Protein AF-A0A6G8S1A5-F1 (afdb_monomer_lite)

Organism: NCBI:txid2715163

Sequence (68 aa):
MRLNVMNHKKKLSMVMLMLFLCSLTVTIAFQNIVSDSISISFSVALAFGLVLVLPFIMMETIREICNP

Secondary structure (DSSP, 8-state):
-HHHHHHHHHHHHHHHHHHHHHHHHHHHH---HHHHHHHHHHHHHHHHHHHHHHHHHHHHHHHHHH--

Radius of gyration: 15.5 Å; chains: 1; bounding box: 34×17×44 Å

Structure (mmCIF, N/CA/C/O backbone):
data_AF-A0A6G8S1A5-F1
#
_entry.id   AF-A0A6G8S1A5-F1
#
loop_
_atom_site.group_PDB
_atom_site.id
_atom_site.type_symbol
_atom_site.label_atom_id
_atom_site.label_alt_id
_atom_site.label_comp_id
_atom_site.label_asym_id
_atom_site.label_entity_id
_atom_site.label_seq_id
_atom_site.pdbx_PDB_ins_code
_atom_site.Cartn_x
_atom_site.Cartn_y
_atom_site.Cartn_z
_atom_site.occupancy
_atom_site.B_iso_or_equiv
_atom_site.auth_seq_id
_atom_site.auth_comp_id
_atom_site.auth_asym_id
_atom_site.auth_atom_id
_atom_site.pdbx_PDB_model_num
ATOM 1 N N . MET A 1 1 ? -8.567 8.409 22.600 1.00 49.22 1 MET A N 1
ATOM 2 C CA . MET A 1 1 ? -7.299 7.991 21.948 1.00 49.22 1 MET A CA 1
ATOM 3 C C . MET A 1 1 ? -7.489 6.905 20.876 1.00 49.22 1 MET A C 1
ATOM 5 O O . MET A 1 1 ? -6.923 7.060 19.804 1.00 49.22 1 MET A O 1
ATOM 9 N N . ARG A 1 2 ? -8.312 5.855 21.087 1.00 53.38 2 ARG A N 1
ATOM 10 C CA . ARG A 1 2 ? -8.511 4.762 20.100 1.00 53.38 2 ARG A CA 1
ATOM 11 C C . ARG A 1 2 ? -9.186 5.158 18.771 1.00 53.38 2 ARG A C 1
ATOM 13 O O . ARG A 1 2 ? -8.771 4.656 17.733 1.00 53.38 2 ARG A O 1
ATOM 2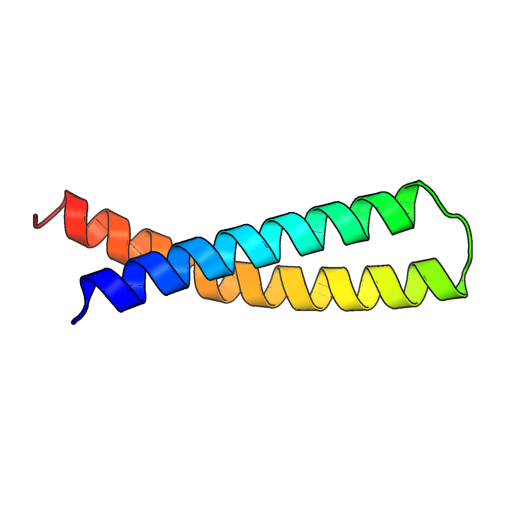0 N N . LEU A 1 3 ? -10.134 6.103 18.774 1.00 55.78 3 LEU A N 1
ATOM 21 C CA . LEU A 1 3 ? -10.806 6.564 17.542 1.00 55.78 3 LEU A CA 1
ATOM 22 C C . LEU A 1 3 ? -9.836 7.177 16.516 1.00 55.78 3 LEU A C 1
ATOM 24 O O . LEU A 1 3 ? -9.958 6.938 15.318 1.00 55.78 3 LEU A O 1
ATOM 28 N N . ASN A 1 4 ? -8.838 7.933 16.989 1.00 58.53 4 ASN A N 1
ATOM 29 C CA . ASN A 1 4 ? -7.865 8.580 16.108 1.00 58.53 4 ASN A CA 1
ATOM 30 C C . ASN A 1 4 ? -6.945 7.546 15.438 1.00 58.53 4 ASN A C 1
ATOM 32 O O . ASN A 1 4 ? -6.622 7.668 14.263 1.00 58.53 4 ASN A O 1
ATOM 36 N N . VAL A 1 5 ? -6.596 6.474 16.161 1.00 62.25 5 VAL A N 1
ATOM 37 C CA . VAL A 1 5 ? -5.817 5.347 15.623 1.00 62.25 5 VAL A CA 1
ATOM 38 C C . VAL A 1 5 ? -6.623 4.572 14.580 1.00 62.25 5 VAL A C 1
ATOM 40 O O . VAL A 1 5 ? -6.081 4.219 13.538 1.00 62.25 5 VAL A O 1
ATOM 43 N N . MET A 1 6 ? -7.918 4.347 14.810 1.00 63.44 6 MET A N 1
ATOM 44 C CA . MET A 1 6 ? -8.773 3.638 13.854 1.00 63.44 6 MET A CA 1
ATOM 45 C C . MET A 1 6 ? -8.992 4.441 12.565 1.00 63.44 6 MET A C 1
ATOM 47 O O . MET A 1 6 ? -8.861 3.891 11.472 1.00 63.44 6 MET A O 1
ATOM 51 N N . ASN A 1 7 ? -9.242 5.749 12.667 1.00 69.94 7 ASN A N 1
ATOM 52 C CA . ASN A 1 7 ? -9.310 6.623 11.493 1.00 69.94 7 ASN A CA 1
ATOM 53 C C . ASN A 1 7 ? -7.976 6.672 10.745 1.00 69.94 7 ASN A C 1
ATOM 55 O O . ASN A 1 7 ? -7.959 6.651 9.516 1.00 69.94 7 ASN A O 1
ATOM 59 N N . HIS A 1 8 ? -6.856 6.659 11.467 1.00 74.81 8 HIS A N 1
ATOM 60 C CA . HIS A 1 8 ? -5.536 6.598 10.853 1.00 74.81 8 HIS A CA 1
ATOM 61 C C . HIS A 1 8 ? -5.286 5.258 10.144 1.00 74.81 8 HIS A C 1
ATOM 63 O O . HIS A 1 8 ? -4.749 5.258 9.038 1.00 74.81 8 HIS A O 1
ATOM 69 N N . LYS A 1 9 ? -5.709 4.124 10.722 1.00 70.25 9 LYS A N 1
ATOM 70 C CA . LYS A 1 9 ? -5.642 2.795 10.087 1.00 70.25 9 LYS A CA 1
ATOM 71 C C . LYS A 1 9 ? -6.520 2.718 8.834 1.00 70.25 9 LYS A C 1
ATOM 73 O O . LYS A 1 9 ? -6.049 2.266 7.795 1.00 70.25 9 LYS A O 1
ATOM 78 N N . LYS A 1 10 ? -7.764 3.209 8.901 1.00 74.81 10 LYS A N 1
ATOM 79 C CA . LYS A 1 10 ? -8.683 3.271 7.749 1.00 74.81 10 LYS A CA 1
ATOM 80 C C . LYS A 1 10 ? -8.119 4.158 6.633 1.00 74.81 10 LYS A C 1
ATOM 82 O O . LYS A 1 10 ? -8.091 3.741 5.478 1.00 74.81 10 LYS A O 1
ATOM 87 N N . LYS A 1 11 ? -7.593 5.340 6.977 1.00 79.69 11 LYS A N 1
ATOM 88 C CA . LYS A 1 11 ? -6.938 6.251 6.024 1.00 79.69 11 LYS A CA 1
ATOM 89 C C . LYS A 1 11 ? -5.700 5.614 5.390 1.00 79.69 11 LYS A C 1
ATOM 91 O O . LYS A 1 11 ? -5.546 5.689 4.177 1.00 79.69 11 LYS A O 1
ATOM 96 N N . LEU A 1 12 ? -4.852 4.956 6.184 1.00 78.44 12 LEU A N 1
ATOM 97 C CA . LEU A 1 12 ? -3.670 4.245 5.692 1.00 78.44 12 LEU A CA 1
ATOM 98 C C . LEU A 1 12 ? -4.065 3.135 4.709 1.00 78.44 12 LEU A C 1
ATOM 100 O O . LEU A 1 12 ? -3.501 3.056 3.625 1.00 78.44 12 LEU A O 1
ATOM 104 N N . SER A 1 13 ? -5.075 2.329 5.049 1.00 76.88 13 SER A N 1
ATOM 105 C CA . SER A 1 13 ? -5.585 1.271 4.171 1.00 76.88 13 SER A CA 1
ATOM 106 C C . SER A 1 13 ? -6.109 1.821 2.841 1.00 76.88 13 SER A C 1
ATOM 108 O O . SER A 1 13 ? -5.830 1.244 1.795 1.00 76.88 13 SER A O 1
ATOM 110 N N . MET A 1 14 ? -6.831 2.946 2.862 1.00 79.00 14 MET A N 1
ATOM 111 C CA . MET A 1 14 ? -7.302 3.634 1.651 1.00 79.00 14 MET A CA 1
ATOM 112 C C . MET A 1 14 ? -6.143 4.130 0.779 1.00 79.00 14 MET A C 1
ATOM 114 O O . MET A 1 14 ? -6.158 3.941 -0.435 1.00 79.00 14 MET A O 1
ATOM 118 N N . VAL A 1 15 ? -5.113 4.722 1.390 1.00 82.00 15 VAL A N 1
ATOM 119 C CA . VAL A 1 15 ? -3.913 5.181 0.672 1.00 82.00 15 VAL A CA 1
ATOM 120 C C . VAL A 1 15 ? -3.165 4.004 0.042 1.00 82.00 15 VAL A C 1
ATOM 122 O O . VAL A 1 15 ? -2.800 4.077 -1.128 1.00 82.00 15 VAL A O 1
ATOM 125 N N . MET A 1 16 ? -2.987 2.903 0.775 1.00 76.75 16 MET A N 1
ATOM 126 C CA . MET A 1 16 ? -2.342 1.686 0.266 1.00 76.75 16 MET A CA 1
ATOM 127 C C . MET A 1 16 ? -3.104 1.092 -0.927 1.00 76.75 16 MET A C 1
ATOM 129 O O . MET A 1 16 ? -2.487 0.662 -1.897 1.00 76.75 16 MET A O 1
ATOM 133 N N . LEU A 1 17 ? -4.439 1.119 -0.889 1.00 78.31 17 LEU A N 1
ATOM 134 C CA . LEU A 1 17 ? -5.289 0.626 -1.973 1.00 78.31 17 LEU A CA 1
ATOM 135 C C . LEU A 1 17 ? -5.209 1.521 -3.220 1.00 78.31 17 LEU A C 1
ATOM 137 O O . LEU A 1 17 ? -5.080 1.011 -4.330 1.00 78.31 17 LEU A O 1
ATOM 141 N N . MET A 1 18 ? -5.191 2.846 -3.047 1.00 82.75 18 MET A N 1
ATOM 142 C CA . MET A 1 18 ? -4.971 3.788 -4.153 1.00 82.75 18 MET A CA 1
ATOM 143 C C . MET A 1 18 ? -3.588 3.612 -4.788 1.00 82.75 18 MET A C 1
ATOM 145 O O . MET A 1 18 ? -3.472 3.588 -6.010 1.00 82.75 18 MET A O 1
ATOM 149 N N . LEU A 1 19 ? -2.541 3.432 -3.975 1.00 77.50 19 LEU A N 1
ATOM 150 C CA . LEU A 1 19 ? -1.189 3.162 -4.470 1.00 77.50 19 LEU A CA 1
ATOM 151 C C . LEU A 1 19 ? -1.117 1.844 -5.251 1.00 77.50 19 LEU A C 1
ATOM 153 O O . LEU A 1 19 ? -0.461 1.789 -6.289 1.00 77.50 19 LEU A O 1
ATOM 157 N N . PHE A 1 20 ? -1.829 0.812 -4.795 1.00 77.75 20 PHE A N 1
ATOM 158 C CA . PHE A 1 20 ? -1.908 -0.470 -5.491 1.00 77.75 20 PHE A CA 1
ATOM 159 C C . PHE A 1 20 ? -2.574 -0.326 -6.867 1.00 77.75 20 PHE A C 1
ATOM 161 O O . PHE A 1 20 ? -2.026 -0.789 -7.864 1.00 77.75 20 PHE A O 1
ATOM 168 N N . LEU A 1 21 ? -3.707 0.382 -6.949 1.00 80.75 21 LEU A N 1
ATOM 169 C CA . LEU A 1 21 ? -4.400 0.644 -8.218 1.00 80.75 21 LEU A CA 1
ATOM 170 C C . LEU A 1 21 ? -3.562 1.496 -9.182 1.00 80.75 21 LEU A C 1
ATOM 172 O O . LEU A 1 21 ? -3.533 1.217 -10.382 1.00 80.75 21 LEU A O 1
ATOM 176 N N . CYS A 1 22 ? -2.844 2.501 -8.673 1.00 81.12 22 CYS A N 1
ATOM 177 C CA . CYS A 1 22 ? -1.900 3.278 -9.477 1.00 81.12 22 CYS A CA 1
ATOM 178 C C . CYS A 1 22 ? -0.783 2.395 -10.043 1.00 81.12 22 CYS A C 1
ATOM 180 O O . CYS A 1 22 ? -0.499 2.474 -11.235 1.00 81.12 22 CYS A O 1
ATOM 182 N N . SER A 1 23 ? -0.187 1.526 -9.221 1.00 76.94 23 SER A N 1
ATOM 183 C CA . SER A 1 23 ? 0.843 0.583 -9.669 1.00 76.94 23 SER A CA 1
ATOM 184 C C . SER A 1 23 ? 0.296 -0.343 -10.760 1.00 76.94 23 SER A C 1
ATOM 186 O O . SER A 1 23 ? 0.895 -0.467 -11.826 1.00 76.94 23 SER A O 1
ATOM 188 N N . LEU A 1 24 ? -0.904 -0.897 -10.563 1.00 76.88 24 LEU A N 1
ATOM 189 C CA . LEU A 1 24 ? -1.573 -1.733 -11.560 1.00 76.88 24 LEU A CA 1
ATOM 190 C C . LEU A 1 24 ? -1.767 -0.993 -12.895 1.00 76.88 24 LEU A C 1
ATOM 192 O O . LEU A 1 24 ? -1.517 -1.545 -13.963 1.00 76.88 24 LEU A O 1
ATOM 196 N N . THR A 1 25 ? -2.175 0.275 -12.826 1.00 80.44 25 THR A N 1
ATOM 197 C CA . THR A 1 25 ? -2.404 1.125 -14.002 1.00 80.44 25 THR A CA 1
ATOM 198 C C . THR A 1 25 ? -1.104 1.402 -14.752 1.00 80.44 25 THR A C 1
ATOM 200 O O . THR A 1 25 ? -1.091 1.337 -15.977 1.00 80.44 25 THR A O 1
ATOM 203 N N . VAL A 1 26 ? -0.001 1.660 -14.041 1.00 74.88 26 VAL A N 1
ATOM 204 C CA . VAL A 1 26 ? 1.325 1.863 -14.648 1.00 74.88 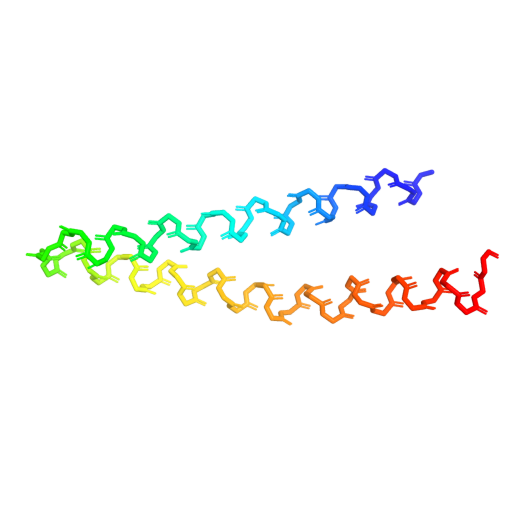26 VAL A CA 1
ATOM 205 C C . VAL A 1 26 ? 1.803 0.599 -15.362 1.00 74.88 26 VAL A C 1
ATOM 207 O O . VAL A 1 26 ? 2.265 0.703 -16.493 1.00 74.88 26 VAL A O 1
ATOM 210 N N . THR A 1 27 ? 1.624 -0.580 -14.758 1.00 73.75 27 THR A N 1
ATOM 211 C CA . THR A 1 27 ? 1.961 -1.871 -15.390 1.00 73.75 27 THR A CA 1
ATOM 212 C C . THR A 1 27 ? 1.146 -2.125 -16.662 1.00 73.75 27 THR A C 1
ATOM 214 O O . THR A 1 27 ? 1.648 -2.677 -17.631 1.00 73.75 27 THR A O 1
ATOM 217 N N . ILE A 1 28 ? -0.133 -1.733 -16.686 1.00 73.12 28 ILE A N 1
ATOM 218 C CA . ILE A 1 28 ? -0.991 -1.921 -17.869 1.00 73.12 28 ILE A CA 1
ATOM 219 C C . ILE A 1 28 ? -0.675 -0.879 -18.956 1.00 73.12 28 ILE A C 1
ATOM 221 O O . ILE A 1 28 ? -0.715 -1.196 -20.144 1.00 73.12 28 ILE A O 1
ATOM 225 N N . ALA A 1 29 ? -0.385 0.366 -18.567 1.00 75.19 29 ALA A N 1
ATOM 226 C CA . ALA A 1 29 ? -0.210 1.486 -19.490 1.00 75.19 29 ALA A CA 1
ATOM 227 C C . ALA A 1 29 ? 1.195 1.573 -20.108 1.00 75.19 29 ALA A C 1
ATOM 229 O O . ALA A 1 29 ? 1.336 2.084 -21.219 1.00 75.19 29 ALA A O 1
ATOM 230 N N . PHE A 1 30 ? 2.233 1.091 -19.418 1.00 66.31 30 PHE A N 1
ATOM 231 C CA . PHE A 1 30 ? 3.619 1.196 -19.868 1.00 66.31 30 PHE A CA 1
ATOM 232 C C . PHE A 1 30 ? 4.241 -0.188 -20.051 1.00 66.31 30 PHE A C 1
ATOM 234 O O . PHE A 1 30 ? 4.713 -0.782 -19.095 1.00 66.31 30 PHE A O 1
ATOM 241 N N . GLN A 1 31 ? 4.334 -0.661 -21.298 1.00 66.06 31 GLN A N 1
ATOM 242 C CA . GLN A 1 31 ? 5.057 -1.891 -21.649 1.00 66.06 31 GLN A CA 1
ATOM 243 C C . GLN A 1 31 ? 6.574 -1.652 -21.647 1.00 66.06 31 GLN A C 1
ATOM 245 O O . GLN A 1 31 ? 7.213 -1.538 -22.693 1.00 66.06 31 GLN A O 1
ATOM 250 N N . ASN A 1 32 ? 7.158 -1.510 -20.460 1.00 70.38 32 ASN A N 1
ATOM 251 C CA . ASN A 1 32 ? 8.596 -1.356 -20.271 1.00 70.38 32 ASN A CA 1
ATOM 252 C C . ASN A 1 32 ? 9.066 -2.329 -19.195 1.00 70.38 32 ASN A C 1
ATOM 254 O O . ASN A 1 32 ? 8.685 -2.201 -18.037 1.00 70.38 32 ASN A O 1
ATOM 258 N N . ILE A 1 33 ? 9.974 -3.241 -19.548 1.00 71.75 33 ILE A N 1
ATOM 259 C CA . ILE A 1 33 ? 10.359 -4.387 -18.702 1.00 71.75 33 ILE A CA 1
ATOM 260 C C . ILE A 1 33 ? 10.910 -3.979 -17.319 1.00 71.75 33 ILE A C 1
ATOM 262 O O . ILE A 1 33 ? 10.711 -4.664 -16.314 1.0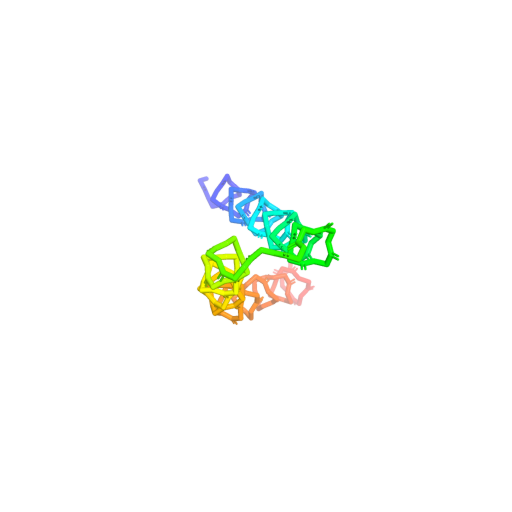0 71.75 33 ILE A O 1
ATOM 266 N N . VAL A 1 34 ? 11.573 -2.820 -17.250 1.00 72.12 34 VAL A N 1
ATOM 267 C CA . VAL A 1 34 ? 12.077 -2.236 -15.998 1.00 72.12 34 VAL A CA 1
ATOM 268 C C . VAL A 1 34 ? 10.937 -1.627 -15.172 1.00 72.12 34 VAL A C 1
ATOM 270 O O . VAL A 1 34 ? 10.891 -1.813 -13.961 1.00 72.12 34 VAL A O 1
ATOM 273 N N . SER A 1 35 ? 9.986 -0.944 -15.813 1.00 72.56 35 SER A N 1
ATOM 274 C CA . SER A 1 35 ? 8.814 -0.365 -15.141 1.00 72.56 35 SER A CA 1
ATOM 275 C C . SER A 1 35 ? 7.868 -1.454 -14.626 1.00 72.56 35 SER A C 1
ATOM 277 O O . SER A 1 35 ? 7.381 -1.369 -13.500 1.00 72.56 35 SER A O 1
ATOM 279 N N . ASP A 1 36 ? 7.670 -2.511 -15.414 1.00 73.69 36 ASP A N 1
ATOM 280 C CA . ASP A 1 36 ? 6.808 -3.642 -15.075 1.00 73.69 36 ASP A CA 1
ATOM 281 C C . ASP A 1 36 ? 7.343 -4.409 -13.870 1.00 73.69 36 ASP A C 1
ATOM 283 O O . ASP A 1 36 ? 6.608 -4.658 -12.918 1.00 73.69 36 ASP A O 1
ATOM 287 N N . SER A 1 37 ? 8.638 -4.735 -13.854 1.00 78.12 37 SER A N 1
ATOM 288 C CA . SER A 1 37 ? 9.245 -5.463 -12.730 1.00 78.12 37 SER A CA 1
ATOM 289 C C . SER A 1 37 ? 9.177 -4.689 -11.406 1.00 78.12 37 SER A C 1
ATOM 291 O O . SER A 1 37 ? 8.851 -5.274 -10.366 1.00 78.12 37 SER A O 1
ATOM 293 N N . ILE A 1 38 ? 9.417 -3.373 -11.431 1.00 79.50 38 ILE A N 1
ATOM 294 C CA . ILE A 1 38 ? 9.308 -2.506 -10.248 1.00 79.50 38 ILE A CA 1
ATOM 295 C C . ILE A 1 38 ? 7.850 -2.413 -9.790 1.00 79.50 38 ILE A C 1
ATOM 297 O O . ILE A 1 38 ? 7.561 -2.594 -8.606 1.00 79.50 38 ILE A O 1
ATOM 301 N N . SER A 1 39 ? 6.925 -2.183 -10.722 1.00 80.50 39 SER A N 1
ATOM 302 C CA . SER A 1 39 ? 5.504 -2.041 -10.414 1.00 80.50 39 SER A CA 1
ATOM 303 C C . SER A 1 39 ? 4.887 -3.340 -9.884 1.00 80.50 39 SER A C 1
ATOM 305 O O . SER A 1 39 ? 4.132 -3.317 -8.912 1.00 80.50 39 SER A O 1
ATOM 307 N N . ILE A 1 40 ? 5.253 -4.497 -10.444 1.00 80.56 40 ILE A N 1
ATOM 308 C CA . ILE A 1 40 ? 4.814 -5.811 -9.953 1.00 80.56 40 ILE A CA 1
ATOM 309 C C . ILE A 1 40 ? 5.337 -6.049 -8.534 1.00 80.56 40 ILE A C 1
ATOM 311 O O . ILE A 1 40 ? 4.562 -6.414 -7.651 1.00 80.56 40 ILE A O 1
ATOM 315 N N . SER A 1 41 ? 6.622 -5.786 -8.282 1.00 85.00 41 SER A N 1
ATOM 316 C CA . SER A 1 41 ? 7.220 -5.962 -6.950 1.00 85.00 41 SER A CA 1
ATOM 317 C C . SER A 1 41 ? 6.536 -5.078 -5.900 1.00 85.00 41 SER A C 1
ATOM 319 O O . SER A 1 41 ? 6.201 -5.541 -4.808 1.00 85.00 41 SER A O 1
ATOM 321 N N . PHE A 1 42 ? 6.263 -3.818 -6.248 1.00 81.88 42 PHE A N 1
ATOM 322 C CA . PHE A 1 42 ? 5.568 -2.874 -5.375 1.00 81.88 42 PHE A CA 1
ATOM 323 C C . PHE A 1 42 ? 4.104 -3.274 -5.141 1.00 81.88 42 PHE A C 1
ATOM 325 O O . PHE A 1 42 ? 3.627 -3.259 -4.006 1.00 81.88 42 PHE A O 1
ATOM 332 N N . SER A 1 43 ? 3.412 -3.719 -6.191 1.00 77.81 43 SER A N 1
ATOM 333 C CA . SER A 1 43 ? 2.036 -4.219 -6.119 1.00 77.81 43 SER A CA 1
ATOM 334 C C . SER A 1 43 ? 1.918 -5.435 -5.200 1.00 77.81 43 SER A C 1
ATOM 336 O O . SER A 1 43 ? 1.017 -5.483 -4.365 1.00 77.81 43 SER A O 1
ATOM 338 N N . VAL A 1 44 ? 2.842 -6.397 -5.295 1.00 85.00 44 VAL A N 1
ATOM 339 C CA . VAL A 1 44 ? 2.858 -7.591 -4.432 1.00 85.00 44 VAL A CA 1
ATOM 340 C C . VAL A 1 44 ? 3.084 -7.208 -2.968 1.00 85.00 44 VAL A C 1
ATOM 342 O O . VAL A 1 44 ? 2.360 -7.687 -2.094 1.00 85.00 44 VAL A O 1
ATOM 345 N N . ALA A 1 45 ? 4.031 -6.308 -2.685 1.00 84.75 45 ALA A N 1
ATOM 346 C CA . ALA A 1 45 ? 4.283 -5.832 -1.325 1.00 84.75 45 ALA A CA 1
ATOM 347 C C . ALA A 1 45 ? 3.063 -5.104 -0.727 1.00 84.75 45 ALA A C 1
ATOM 349 O O . ALA A 1 45 ? 2.673 -5.366 0.415 1.00 84.75 45 ALA A O 1
ATOM 350 N N . LEU A 1 46 ? 2.419 -4.233 -1.511 1.00 78.88 46 LEU A N 1
ATOM 351 C CA . LEU A 1 46 ? 1.196 -3.534 -1.111 1.00 78.88 46 LEU A CA 1
ATOM 352 C C . LEU A 1 46 ? 0.029 -4.496 -0.874 1.00 78.88 46 LEU A C 1
ATOM 354 O O . LEU A 1 46 ? -0.678 -4.357 0.125 1.00 78.88 46 LEU A O 1
ATOM 358 N N . ALA A 1 47 ? -0.158 -5.481 -1.755 1.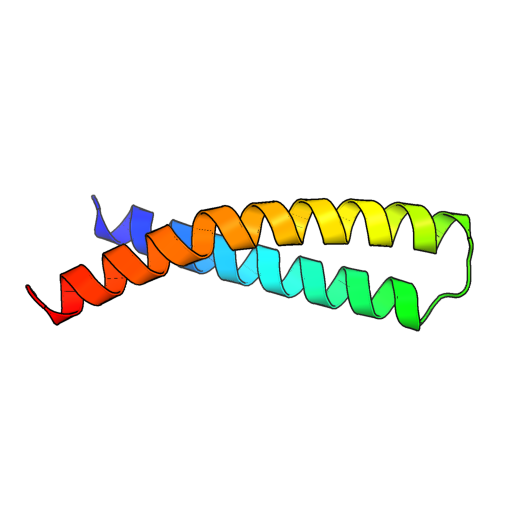00 80.75 47 ALA A N 1
ATOM 359 C CA . ALA A 1 47 ? -1.195 -6.498 -1.615 1.00 80.75 47 ALA A CA 1
ATOM 360 C C . ALA A 1 47 ? -0.998 -7.320 -0.337 1.00 80.75 47 ALA A C 1
ATOM 362 O O . ALA A 1 47 ? -1.956 -7.538 0.402 1.00 80.75 47 ALA A O 1
ATOM 363 N N . PHE A 1 48 ? 0.239 -7.713 -0.024 1.00 84.81 48 PHE A N 1
ATOM 364 C CA . PHE A 1 48 ? 0.545 -8.445 1.204 1.00 84.81 48 PHE A CA 1
ATOM 365 C C . PHE A 1 48 ? 0.236 -7.610 2.454 1.00 84.81 48 PHE A C 1
ATOM 367 O O . PHE A 1 48 ? -0.420 -8.087 3.381 1.00 84.81 48 PHE A O 1
ATOM 374 N N . GLY A 1 49 ? 0.626 -6.331 2.455 1.00 82.62 49 GLY A N 1
ATOM 375 C CA . GLY A 1 49 ? 0.280 -5.398 3.529 1.00 82.62 49 GLY A CA 1
ATOM 376 C C . GLY A 1 49 ? -1.233 -5.222 3.696 1.00 82.62 49 GLY A C 1
ATOM 377 O O . GLY A 1 49 ? -1.737 -5.242 4.818 1.00 82.62 49 GLY A O 1
ATOM 378 N N . LEU A 1 50 ? -1.973 -5.112 2.589 1.00 79.75 50 LEU A N 1
ATOM 379 C CA . LEU A 1 50 ? -3.434 -5.034 2.602 1.00 79.75 50 LEU A CA 1
ATOM 380 C C . LEU A 1 50 ? -4.061 -6.306 3.169 1.00 79.75 50 LEU A C 1
ATOM 382 O O . LEU A 1 50 ? -4.885 -6.194 4.066 1.00 79.75 50 LEU A O 1
ATOM 386 N N . VAL A 1 51 ? -3.648 -7.494 2.721 1.00 84.88 51 VAL A N 1
ATOM 387 C CA . VAL A 1 51 ? -4.174 -8.782 3.212 1.00 84.88 51 VAL A CA 1
ATOM 388 C C . VAL A 1 51 ? -3.946 -8.956 4.712 1.00 84.88 51 VAL A C 1
ATOM 390 O O . VAL A 1 51 ? -4.805 -9.510 5.390 1.00 84.88 51 VAL A O 1
ATOM 393 N N . LEU A 1 52 ? -2.836 -8.452 5.255 1.00 85.38 52 LEU A N 1
ATOM 394 C CA . LEU A 1 52 ? -2.593 -8.480 6.697 1.00 85.38 52 LEU A CA 1
ATOM 395 C C . LEU A 1 52 ? -3.455 -7.469 7.457 1.00 85.38 52 LEU A C 1
ATOM 397 O O . LEU A 1 52 ? -3.927 -7.777 8.543 1.00 85.38 52 LEU A O 1
ATOM 401 N N . VAL A 1 53 ? -3.677 -6.270 6.916 1.00 83.25 53 VAL A N 1
ATOM 402 C CA . VAL A 1 53 ? -4.391 -5.186 7.615 1.00 83.25 53 VAL A CA 1
ATOM 403 C C . VAL A 1 53 ? -5.918 -5.315 7.503 1.00 83.25 53 VAL A C 1
ATOM 405 O O . VAL A 1 53 ? -6.629 -5.015 8.465 1.00 83.25 53 VAL A O 1
ATOM 408 N N . LEU A 1 54 ? -6.436 -5.796 6.369 1.00 80.62 54 LEU A N 1
ATOM 409 C CA . LEU A 1 54 ? -7.870 -5.956 6.100 1.00 80.62 54 LEU A CA 1
ATOM 410 C C . LEU A 1 54 ? -8.624 -6.769 7.170 1.00 80.62 54 LEU A C 1
ATOM 412 O O . LEU A 1 54 ? -9.642 -6.273 7.651 1.00 80.62 54 LEU A O 1
ATOM 416 N N . PRO A 1 55 ? -8.172 -7.971 7.588 1.00 83.62 55 PRO A N 1
ATOM 417 C CA . PRO A 1 55 ? -8.888 -8.777 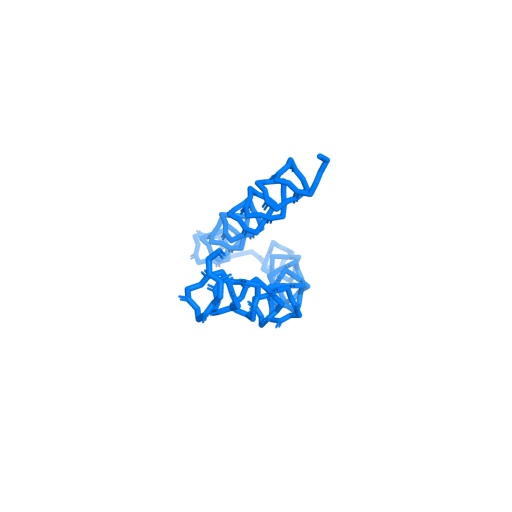8.574 1.00 83.62 55 PRO A CA 1
ATOM 418 C C . PRO A 1 55 ? -8.905 -8.123 9.958 1.00 83.62 55 PRO A C 1
ATOM 420 O O . PRO A 1 55 ? -9.896 -8.258 10.671 1.00 83.62 55 PRO A O 1
ATOM 423 N N . PHE A 1 56 ? -7.868 -7.362 10.329 1.00 80.81 56 PHE A N 1
ATOM 424 C CA . PHE A 1 56 ? -7.870 -6.595 11.579 1.00 80.81 56 PHE A CA 1
ATOM 425 C C . PHE A 1 56 ? -8.886 -5.456 11.545 1.00 80.81 56 PHE A C 1
ATOM 427 O O . PHE A 1 56 ? -9.609 -5.266 12.522 1.00 80.81 56 PHE A O 1
ATOM 434 N N . ILE A 1 57 ? -8.971 -4.726 10.428 1.00 78.56 57 ILE A N 1
ATOM 435 C CA . ILE A 1 57 ? -9.984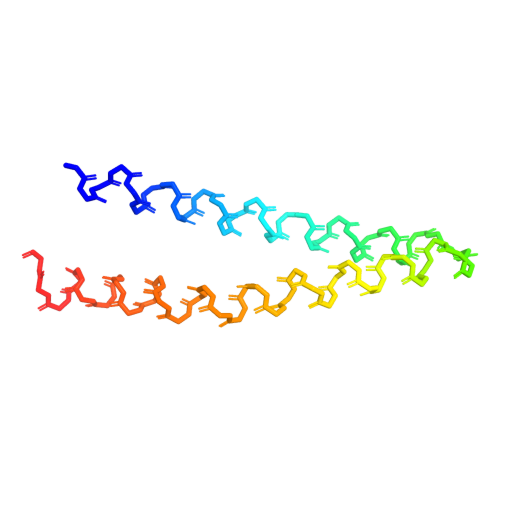 -3.677 10.253 1.00 78.56 57 ILE A CA 1
ATOM 436 C C . ILE A 1 57 ? -11.383 -4.296 10.282 1.00 78.56 57 ILE A C 1
ATOM 438 O O . ILE A 1 57 ? -12.240 -3.791 11.000 1.00 78.56 57 ILE A O 1
ATOM 442 N N . MET A 1 58 ? -11.592 -5.405 9.563 1.00 80.00 58 MET A N 1
ATOM 443 C CA . MET A 1 58 ? -12.862 -6.135 9.524 1.00 80.00 58 MET A CA 1
ATOM 444 C C . MET A 1 58 ? -13.286 -6.607 10.917 1.00 80.00 58 MET A C 1
ATOM 446 O O . MET A 1 58 ? -14.412 -6.335 11.330 1.00 80.00 58 MET A O 1
ATOM 450 N N . MET A 1 59 ? -12.382 -7.235 11.674 1.00 81.94 59 MET A N 1
ATOM 451 C CA . MET A 1 59 ? -12.631 -7.639 13.062 1.00 81.94 59 MET A CA 1
ATOM 452 C C . MET A 1 59 ? -12.965 -6.452 13.970 1.00 81.94 59 MET A C 1
ATOM 454 O O . MET A 1 59 ? -13.897 -6.557 14.762 1.00 81.94 59 MET A O 1
ATOM 458 N N . GLU A 1 60 ? -12.250 -5.324 13.863 1.00 77.56 60 GLU A N 1
ATOM 459 C CA . GLU A 1 60 ? -12.572 -4.115 14.639 1.00 77.56 60 GLU A CA 1
ATOM 460 C C . GLU A 1 60 ? -13.973 -3.584 14.287 1.00 77.56 60 GLU A C 1
ATOM 462 O O . GLU A 1 60 ? -14.750 -3.313 15.199 1.00 77.56 60 GLU A O 1
ATOM 467 N N . THR A 1 61 ? -14.349 -3.528 13.003 1.00 77.50 61 THR A N 1
ATOM 468 C CA . THR A 1 61 ? -15.704 -3.111 12.590 1.00 77.50 61 THR A CA 1
ATOM 469 C C . THR A 1 61 ? -16.798 -4.080 13.024 1.00 77.50 61 THR A C 1
ATOM 471 O O . THR A 1 61 ? -17.841 -3.638 13.493 1.00 77.50 61 THR A O 1
ATOM 474 N N . ILE A 1 62 ? -16.580 -5.395 12.915 1.00 82.44 62 ILE A N 1
ATOM 475 C CA . ILE A 1 62 ? -17.544 -6.400 13.390 1.00 82.44 62 ILE A CA 1
ATOM 476 C C . ILE A 1 62 ? -17.719 -6.267 14.902 1.00 82.44 62 ILE A C 1
ATOM 478 O O . ILE A 1 62 ? -18.832 -6.367 15.405 1.00 82.44 62 ILE A O 1
ATOM 482 N N . ARG A 1 63 ? -16.632 -5.999 15.632 1.00 79.00 63 ARG A N 1
ATOM 483 C CA . ARG A 1 63 ? -16.677 -5.804 17.078 1.00 79.00 63 ARG A CA 1
ATOM 484 C C . ARG A 1 63 ? -17.412 -4.523 17.475 1.00 79.00 63 ARG A C 1
ATOM 486 O O . ARG A 1 63 ? -18.162 -4.580 18.438 1.00 79.00 63 ARG A O 1
ATOM 493 N N . GLU A 1 64 ? -17.241 -3.422 16.741 1.00 78.44 64 GLU A N 1
ATOM 494 C CA . GLU A 1 64 ? -18.043 -2.197 16.923 1.00 78.44 64 GLU A CA 1
ATOM 495 C C . GLU A 1 64 ? -19.531 -2.429 16.622 1.00 78.44 64 GLU A C 1
ATOM 497 O O . GLU A 1 64 ? -20.381 -1.889 17.317 1.00 78.44 64 GLU A O 1
ATOM 502 N N . ILE A 1 65 ? -19.873 -3.245 15.618 1.00 78.69 65 ILE A N 1
ATOM 503 C CA . ILE A 1 65 ? -21.278 -3.548 15.287 1.00 78.69 65 ILE A CA 1
ATOM 504 C C . ILE A 1 65 ? -21.910 -4.475 16.335 1.00 78.69 65 ILE A C 1
ATOM 506 O O . ILE A 1 65 ? -23.033 -4.239 16.772 1.00 78.69 65 ILE A O 1
ATOM 510 N N . CYS A 1 66 ? -21.208 -5.543 16.726 1.00 80.75 66 CYS A N 1
ATOM 511 C CA . CYS A 1 66 ? -21.715 -6.532 17.681 1.00 80.75 66 CYS A CA 1
ATOM 512 C C . CYS A 1 66 ? -21.685 -6.041 19.135 1.00 80.75 66 CYS A C 1
ATOM 514 O O . CYS A 1 66 ? -22.403 -6.589 19.967 1.00 80.75 66 CYS A O 1
ATOM 516 N N . ASN A 1 67 ? -20.850 -5.053 19.459 1.00 71.19 67 ASN A N 1
ATOM 517 C CA . ASN A 1 67 ? -20.789 -4.433 20.777 1.00 71.19 67 ASN A CA 1
ATOM 518 C C . ASN A 1 67 ? -20.459 -2.933 20.637 1.00 71.19 67 ASN A C 1
ATOM 520 O O . ASN A 1 67 ? -19.282 -2.571 20.782 1.00 71.19 67 ASN A O 1
ATOM 524 N N . PRO A 1 68 ? -21.470 -2.096 20.335 1.00 56.16 68 PRO A N 1
ATOM 525 C CA . PRO A 1 68 ? -21.291 -0.653 20.182 1.00 56.16 68 PRO A CA 1
ATOM 526 C C . PRO A 1 68 ? -20.747 0.025 21.446 1.00 56.16 68 PRO A C 1
ATOM 528 O O . PRO A 1 68 ? -20.998 -0.482 22.566 1.00 56.16 68 PRO A O 1
#

Foldseek 3Di:
DVVVVLVVLVVVLVVLVVLLVVLVCQLVVDPDPVSNVVSVVSNVVSVVVNVVSVVVNVVVVVCVVVPD

pLDDT: mean 76.0, std 7.89, range [49.22, 85.38]